Protein AF-A0ABD5VTT4-F1 (afdb_monomer)

Foldseek 3Di:
DQVQCVVQQCVPVVRNDDLCRSCVVVVHHSVVSVVVNVVVVVVVCCVVCVVVVVPD

Secondary structure (DSSP, 8-state):
-HHHHHHTTTTSSS-SS-HHHHHHHTTS-HHHHHHHHHHHHHHHHHHHHHTTTT--

Mean predicted aligned error: 5.48 Å

pLDDT: mean 86.48, std 10.62, range [54.69, 95.88]

Structure (mmCIF, N/CA/C/O backbone):
data_AF-A0ABD5VTT4-F1
#
_entry.id   AF-A0ABD5VTT4-F1
#
loop_
_atom_site.group_PDB
_atom_site.id
_atom_site.type_symbol
_atom_site.label_atom_id
_atom_site.label_alt_id
_atom_site.label_comp_id
_atom_site.label_asym_id
_atom_site.label_entity_id
_atom_site.label_seq_id
_atom_site.pdbx_PDB_ins_code
_atom_site.Cartn_x
_atom_site.Cartn_y
_atom_site.Cartn_z
_atom_site.occupancy
_atom_site.B_iso_or_equiv
_atom_site.auth_seq_id
_atom_site.auth_comp_id
_atom_site.auth_asym_id
_atom_site.auth_atom_id
_atom_site.pdbx_PDB_model_num
ATOM 1 N N . MET A 1 1 ? -5.638 -7.554 -2.599 1.00 79.94 1 MET A N 1
ATOM 2 C CA . MET A 1 1 ? -5.416 -6.192 -2.070 1.00 79.94 1 MET A CA 1
ATOM 3 C C . MET A 1 1 ? -5.075 -5.196 -3.169 1.00 79.94 1 MET A C 1
ATOM 5 O O . MET A 1 1 ? -5.860 -4.283 -3.322 1.00 79.94 1 MET A O 1
ATOM 9 N N . LEU A 1 2 ? -4.020 -5.367 -3.984 1.00 87.62 2 LEU A N 1
ATOM 10 C CA . LEU A 1 2 ? -3.729 -4.405 -5.071 1.00 87.62 2 LEU A CA 1
ATOM 11 C C . LEU A 1 2 ? -4.874 -4.234 -6.080 1.00 87.62 2 LEU A C 1
ATOM 13 O O . LEU A 1 2 ? -5.263 -3.109 -6.353 1.00 87.62 2 LEU A O 1
ATOM 17 N N . TRP A 1 3 ? -5.444 -5.335 -6.584 1.00 86.94 3 TRP A N 1
ATOM 18 C CA . TRP A 1 3 ? -6.606 -5.282 -7.483 1.00 86.94 3 TRP A CA 1
ATOM 19 C C . TRP A 1 3 ? -7.810 -4.582 -6.838 1.00 86.94 3 TRP A C 1
ATOM 21 O O . TRP A 1 3 ? -8.414 -3.708 -7.437 1.00 86.94 3 TRP A O 1
ATOM 31 N N . THR A 1 4 ? -8.110 -4.906 -5.578 1.00 88.00 4 THR A N 1
ATOM 32 C CA . THR A 1 4 ? -9.183 -4.263 -4.804 1.00 88.00 4 THR A CA 1
ATOM 33 C C . THR A 1 4 ? -8.954 -2.759 -4.645 1.00 88.00 4 THR A C 1
ATOM 35 O O . THR A 1 4 ? -9.879 -1.991 -4.848 1.00 88.00 4 THR A O 1
ATOM 38 N N . ALA A 1 5 ? -7.725 -2.333 -4.331 1.00 85.81 5 ALA A N 1
ATOM 39 C CA . ALA A 1 5 ? -7.371 -0.917 -4.230 1.00 85.81 5 ALA A CA 1
ATOM 40 C C . ALA A 1 5 ? -7.477 -0.202 -5.590 1.00 85.81 5 ALA A C 1
ATOM 42 O O . ALA A 1 5 ? -7.881 0.954 -5.666 1.00 85.81 5 ALA A O 1
ATOM 43 N N . TYR A 1 6 ? -7.131 -0.890 -6.678 1.00 87.06 6 TYR A N 1
ATOM 44 C CA . TYR A 1 6 ? -7.295 -0.361 -8.028 1.00 87.06 6 TYR A CA 1
ATOM 45 C C . TYR A 1 6 ? -8.771 -0.123 -8.370 1.00 87.06 6 TYR A C 1
ATOM 47 O O . TYR A 1 6 ? -9.141 0.998 -8.709 1.00 87.06 6 TYR A O 1
ATOM 55 N N . GLU A 1 7 ? -9.617 -1.137 -8.190 1.00 90.19 7 GLU A N 1
ATOM 56 C CA . GLU A 1 7 ? -11.057 -1.056 -8.470 1.00 90.19 7 GLU A CA 1
ATOM 57 C C . GLU A 1 7 ? -11.802 -0.092 -7.535 1.00 90.19 7 GLU A C 1
ATOM 59 O O . GLU A 1 7 ? -12.774 0.540 -7.944 1.00 90.19 7 GLU A O 1
ATOM 64 N N . SER A 1 8 ? -11.338 0.080 -6.293 1.00 86.12 8 SER A N 1
ATOM 65 C CA . SER A 1 8 ? -11.919 1.050 -5.361 1.00 86.12 8 SER A CA 1
ATOM 66 C C . SER A 1 8 ? -11.522 2.495 -5.670 1.00 86.12 8 SER A C 1
ATOM 68 O O . SER A 1 8 ? -11.905 3.402 -4.946 1.00 86.12 8 SER A O 1
ATOM 70 N N . GLY A 1 9 ? -10.739 2.772 -6.715 1.00 86.69 9 GLY A N 1
ATOM 71 C CA . GLY A 1 9 ? -10.324 4.142 -7.025 1.00 86.69 9 GLY A CA 1
ATOM 72 C C . GLY A 1 9 ? -9.380 4.746 -5.976 1.00 86.69 9 GLY A C 1
ATOM 73 O O . GLY A 1 9 ? -9.261 5.970 -5.884 1.00 86.69 9 GLY A O 1
ATOM 74 N N . TYR A 1 10 ? -8.675 3.906 -5.205 1.00 85.31 10 TYR A N 1
ATOM 75 C CA . TYR A 1 10 ? -7.630 4.327 -4.258 1.00 85.31 10 TYR A CA 1
ATOM 76 C C . TYR A 1 10 ? -6.545 5.184 -4.924 1.00 85.31 10 TYR A C 1
ATOM 78 O O . TYR A 1 10 ? -5.994 6.113 -4.329 1.00 85.31 10 TYR A O 1
ATOM 86 N N . PHE A 1 11 ? -6.229 4.852 -6.176 1.00 86.0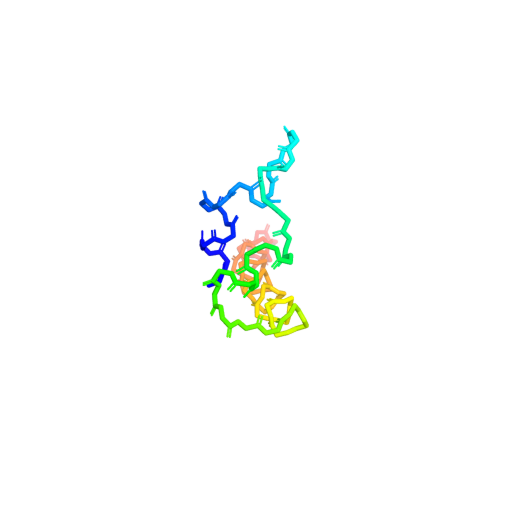0 11 PHE A N 1
ATOM 87 C CA . PHE A 1 11 ? -5.194 5.510 -6.967 1.00 86.00 11 PHE A CA 1
ATOM 88 C C . PHE A 1 11 ? -5.716 6.695 -7.800 1.00 86.00 11 PHE A C 1
ATOM 90 O O . PHE A 1 11 ? -4.922 7.350 -8.472 1.00 86.00 11 PHE A O 1
ATOM 97 N N . GLU A 1 12 ? -7.020 6.986 -7.779 1.00 87.06 12 GLU A N 1
ATOM 98 C CA . GLU A 1 12 ? -7.616 8.078 -8.559 1.00 87.06 12 GLU A CA 1
A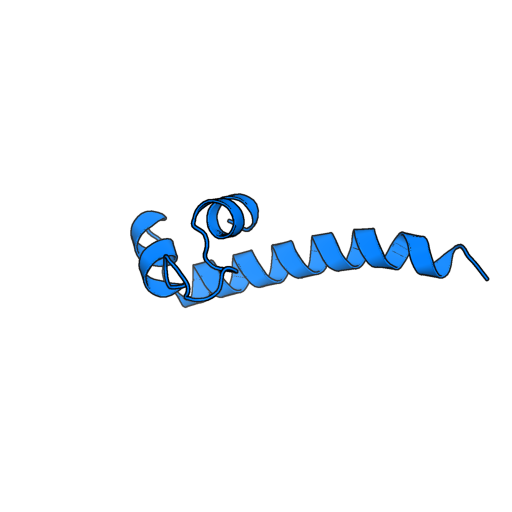TOM 99 C C . GLU A 1 12 ? -7.438 9.447 -7.885 1.00 87.06 12 GLU A C 1
ATOM 101 O O . GLU A 1 12 ? -7.185 9.549 -6.682 1.00 87.06 12 GLU A O 1
ATOM 106 N N . TRP A 1 13 ? -7.596 10.525 -8.660 1.00 74.31 13 TRP A N 1
ATOM 107 C CA . TRP A 1 13 ? -7.681 11.884 -8.129 1.00 74.31 13 TRP A CA 1
ATOM 108 C C . TRP A 1 13 ? -8.961 12.590 -8.618 1.00 74.31 13 TRP A C 1
ATOM 110 O O . TRP A 1 13 ? -9.178 12.640 -9.831 1.00 74.31 13 TRP A O 1
ATOM 120 N N . PRO A 1 14 ? -9.770 13.190 -7.717 1.00 79.12 14 PRO A N 1
ATOM 121 C CA . PRO A 1 14 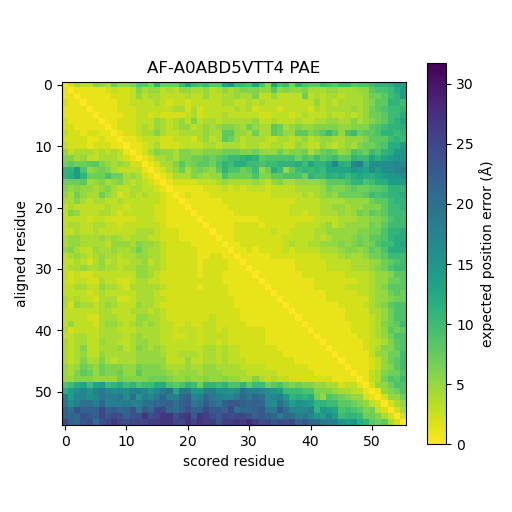? -9.707 13.033 -6.260 1.00 79.12 14 PRO A CA 1
ATOM 122 C C . PRO A 1 14 ? -9.962 11.569 -5.862 1.00 79.12 14 PRO A C 1
ATOM 124 O O . PRO A 1 14 ? -10.737 10.877 -6.518 1.00 79.12 14 PRO A O 1
ATOM 127 N N . ARG A 1 15 ? -9.288 11.084 -4.809 1.00 78.31 15 ARG A N 1
ATOM 128 C CA . ARG A 1 15 ? -9.422 9.687 -4.361 1.00 78.31 15 ARG A CA 1
ATOM 129 C C . ARG A 1 15 ? -10.870 9.415 -3.974 1.00 78.31 15 ARG A C 1
ATOM 131 O O . ARG A 1 15 ? -11.413 10.153 -3.154 1.00 78.31 15 ARG A O 1
ATOM 138 N N . ARG A 1 16 ? -11.469 8.359 -4.532 1.00 77.12 16 ARG A N 1
ATOM 139 C CA . ARG A 1 16 ? -12.823 7.933 -4.145 1.00 77.12 16 ARG A CA 1
ATOM 140 C C . ARG A 1 16 ? -12.844 7.260 -2.775 1.00 77.12 16 ARG A C 1
ATOM 142 O O . ARG A 1 16 ? -13.805 7.459 -2.044 1.00 77.12 16 ARG A O 1
ATOM 149 N N . TYR A 1 17 ? -11.781 6.529 -2.437 1.00 81.94 17 TYR A N 1
ATOM 150 C CA . TYR A 1 17 ? -11.618 5.857 -1.150 1.00 81.94 17 TYR A CA 1
ATOM 151 C C . TYR A 1 17 ? -10.166 5.959 -0.668 1.00 81.94 17 TYR A C 1
ATOM 153 O O . TYR A 1 17 ? -9.209 5.842 -1.440 1.00 81.94 17 TYR A O 1
ATOM 161 N N . SER A 1 18 ? -9.998 6.208 0.624 1.00 88.56 18 SER A N 1
ATOM 162 C CA . SER A 1 18 ? -8.721 6.219 1.329 1.00 88.56 18 SER A CA 1
ATOM 163 C C . SER A 1 18 ? -8.245 4.801 1.655 1.00 88.56 18 SER A C 1
ATOM 165 O O . SER A 1 18 ? -8.990 3.826 1.592 1.00 88.56 18 SER A O 1
ATOM 167 N N . GLY A 1 19 ? -6.971 4.672 2.030 1.00 86.31 19 GLY A N 1
ATOM 168 C CA . GLY A 1 19 ? -6.405 3.375 2.414 1.00 86.31 19 GLY A CA 1
ATOM 169 C C . GLY A 1 19 ? -6.985 2.843 3.719 1.00 86.31 19 GLY A C 1
ATOM 170 O O . GLY A 1 19 ? -6.985 1.637 3.936 1.00 86.31 19 GLY A O 1
ATOM 171 N N . GLU A 1 20 ? -7.483 3.738 4.569 1.00 89.69 20 GLU A N 1
ATOM 172 C CA . GLU A 1 20 ? -8.115 3.404 5.841 1.00 89.69 20 GLU A CA 1
ATOM 173 C C . GLU A 1 20 ? -9.520 2.840 5.608 1.00 89.69 20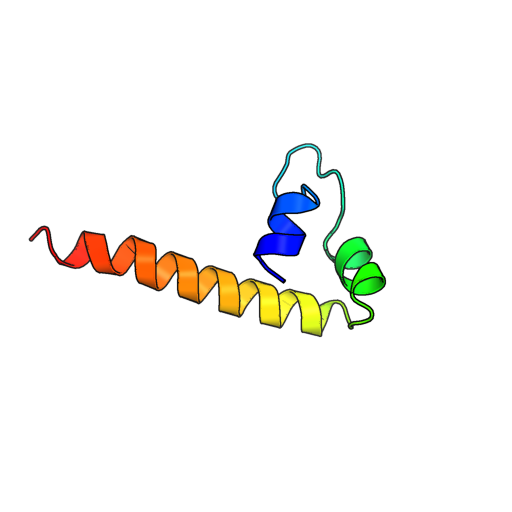 GLU A C 1
ATOM 175 O O . GLU A 1 20 ? -9.805 1.743 6.071 1.00 89.69 20 GLU A O 1
ATOM 180 N N . GLU A 1 21 ? -10.319 3.473 4.742 1.00 90.75 21 GLU A N 1
ATOM 181 C CA . GLU A 1 21 ? -11.638 2.957 4.334 1.00 90.75 21 GLU A CA 1
ATOM 182 C C . GLU A 1 21 ? -11.546 1.576 3.665 1.00 90.75 21 GLU A C 1
ATOM 184 O O . GLU A 1 21 ? -12.357 0.693 3.932 1.00 90.75 21 GLU A O 1
ATOM 18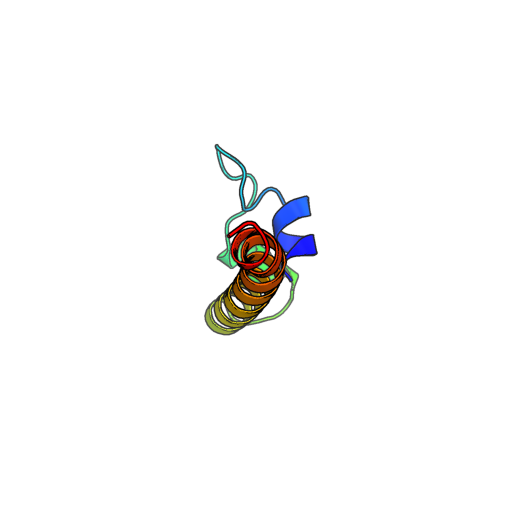9 N N . ILE A 1 22 ? -10.522 1.353 2.834 1.00 91.38 22 ILE A N 1
ATOM 190 C CA . ILE A 1 22 ? -10.300 0.049 2.191 1.00 91.38 22 ILE A CA 1
ATOM 191 C C . ILE A 1 22 ? -9.807 -0.993 3.204 1.00 91.38 22 ILE A C 1
ATOM 193 O O . ILE A 1 22 ? -10.150 -2.170 3.096 1.00 91.38 22 ILE A O 1
ATOM 197 N N . ALA A 1 23 ? -8.985 -0.598 4.181 1.00 92.31 23 ALA A N 1
ATOM 198 C CA . ALA A 1 23 ? -8.537 -1.504 5.236 1.00 92.31 23 ALA A CA 1
ATOM 199 C C . ALA A 1 23 ? -9.719 -1.970 6.100 1.00 92.31 23 ALA A C 1
ATOM 201 O O . ALA A 1 23 ? -9.844 -3.172 6.359 1.00 92.31 23 ALA A O 1
ATOM 202 N N . ASP A 1 24 ? -10.609 -1.039 6.447 1.00 93.19 24 ASP A N 1
ATOM 203 C CA . ASP A 1 24 ? -11.837 -1.305 7.193 1.00 93.19 24 ASP A CA 1
ATOM 204 C C . ASP A 1 24 ? -12.779 -2.239 6.418 1.00 93.19 24 ASP A C 1
ATOM 206 O O . ASP A 1 24 ? -13.256 -3.229 6.977 1.00 93.19 24 ASP A O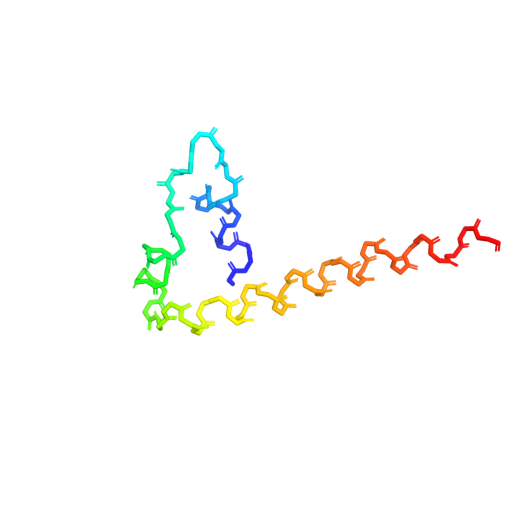 1
ATOM 210 N N . GLU A 1 25 ? -12.985 -2.002 5.117 1.00 91.56 25 GLU A N 1
ATOM 211 C CA . GLU A 1 25 ? -13.802 -2.873 4.256 1.00 91.56 25 GLU A CA 1
ATOM 212 C C . GLU A 1 25 ? -13.235 -4.300 4.162 1.00 91.56 25 GLU A C 1
ATOM 214 O O . GLU A 1 25 ? -13.971 -5.288 4.172 1.00 91.56 25 GLU A O 1
ATOM 219 N N . LEU A 1 26 ? -11.908 -4.423 4.114 1.00 89.81 26 LEU A N 1
ATOM 220 C CA . LEU A 1 26 ? -11.215 -5.709 4.067 1.00 89.81 26 LEU A CA 1
ATOM 221 C C . LEU A 1 26 ? -11.123 -6.404 5.437 1.00 89.81 26 LEU A C 1
ATOM 223 O O . LEU A 1 26 ? -10.623 -7.531 5.503 1.00 89.81 26 LEU A O 1
ATOM 227 N N . GLY A 1 27 ? -11.575 -5.763 6.521 1.00 93.69 27 GLY A N 1
ATOM 228 C CA . GLY A 1 27 ? -11.511 -6.306 7.879 1.00 93.69 27 GLY A CA 1
ATOM 229 C C . GLY A 1 27 ? -10.080 -6.490 8.394 1.00 93.69 27 GLY A C 1
ATOM 230 O O . GLY A 1 27 ? -9.814 -7.405 9.178 1.00 93.69 27 GLY A O 1
ATOM 231 N N . VAL A 1 28 ? -9.139 -5.661 7.932 1.00 94.38 28 VAL A N 1
ATOM 232 C CA . VAL A 1 28 ? -7.722 -5.712 8.321 1.00 94.38 28 VAL A CA 1
ATOM 233 C C . VAL A 1 28 ? -7.263 -4.375 8.885 1.00 94.38 28 VAL A C 1
ATOM 235 O O . VAL A 1 28 ? -7.823 -3.328 8.595 1.00 94.38 28 VAL A O 1
ATOM 238 N N . SER A 1 29 ? -6.182 -4.383 9.667 1.00 95.38 29 SER A N 1
ATOM 239 C CA . SER A 1 29 ? -5.595 -3.124 10.132 1.00 95.38 29 SER A CA 1
ATOM 240 C C . SER A 1 29 ? -4.995 -2.317 8.969 1.00 95.38 29 SER A C 1
ATOM 242 O O . SER A 1 29 ? -4.446 -2.894 8.024 1.00 95.38 29 SER A O 1
ATOM 244 N N . HIS A 1 30 ? -5.007 -0.985 9.067 1.00 91.56 30 HIS A N 1
ATOM 245 C CA . HIS A 1 30 ? -4.366 -0.108 8.080 1.00 91.56 30 HIS A CA 1
ATOM 246 C C . HIS A 1 30 ? -2.868 -0.436 7.830 1.00 91.56 30 HIS A C 1
ATOM 248 O O . HIS A 1 30 ? -2.455 -0.497 6.664 1.00 91.56 30 HIS A O 1
ATOM 254 N N . PRO A 1 31 ? -2.040 -0.749 8.856 1.00 95.38 31 PRO A N 1
ATOM 255 C CA . PRO A 1 31 ? -0.675 -1.240 8.643 1.00 95.38 31 PRO A CA 1
ATOM 256 C C . PRO A 1 31 ? -0.603 -2.559 7.859 1.00 95.38 31 PRO A C 1
ATOM 258 O O . PRO A 1 31 ? 0.274 -2.722 7.008 1.00 95.38 31 PRO A O 1
ATOM 261 N N . THR A 1 32 ? -1.527 -3.494 8.112 1.00 94.00 32 THR A N 1
ATOM 262 C CA . THR A 1 32 ? -1.625 -4.764 7.376 1.00 94.00 32 THR A CA 1
ATOM 263 C C . THR A 1 32 ? -1.951 -4.503 5.908 1.00 94.00 32 THR A C 1
ATOM 265 O O . THR A 1 32 ? -1.221 -4.974 5.033 1.00 94.00 32 THR A O 1
ATOM 268 N N . PHE A 1 33 ? -2.981 -3.698 5.628 1.00 94.12 33 PHE A N 1
ATOM 269 C CA . PHE A 1 33 ? -3.338 -3.289 4.268 1.00 94.12 33 PHE A CA 1
ATOM 270 C C . PHE A 1 33 ? -2.146 -2.655 3.540 1.00 94.12 33 PHE A C 1
ATOM 272 O O . PHE A 1 33 ? -1.768 -3.113 2.460 1.00 94.12 33 PHE A O 1
ATOM 279 N N . SER A 1 34 ? -1.485 -1.684 4.174 1.00 93.12 34 SER A N 1
ATOM 280 C CA . SER A 1 34 ? -0.319 -0.988 3.615 1.00 93.12 34 SER A CA 1
ATOM 281 C C . SER A 1 34 ? 0.836 -1.945 3.303 1.00 93.12 34 SER A C 1
ATOM 283 O O . SER A 1 34 ? 1.450 -1.862 2.237 1.00 93.12 34 SER A O 1
ATOM 285 N N . GLN A 1 35 ? 1.116 -2.907 4.191 1.00 95.88 35 GLN A N 1
ATOM 286 C CA . GLN A 1 35 ? 2.150 -3.918 3.962 1.00 95.88 35 GLN A CA 1
ATOM 287 C C . GLN A 1 35 ? 1.825 -4.801 2.748 1.00 95.88 35 GLN A C 1
ATOM 289 O O . GLN A 1 35 ? 2.696 -5.061 1.911 1.00 95.88 35 GLN A O 1
ATOM 294 N N . HIS A 1 36 ? 0.589 -5.288 2.646 1.00 94.50 36 HIS A N 1
ATOM 295 C CA . HIS A 1 36 ? 0.161 -6.123 1.526 1.00 94.50 36 HIS A CA 1
ATOM 296 C C . HIS A 1 36 ? 0.124 -5.350 0.209 1.00 94.50 36 HIS A C 1
ATOM 298 O O . HIS A 1 36 ? 0.522 -5.900 -0.821 1.00 94.50 36 HIS A O 1
ATOM 304 N N . LEU A 1 37 ? -0.313 -4.089 0.242 1.00 93.81 37 LEU A N 1
ATOM 305 C CA . LEU A 1 37 ? -0.304 -3.203 -0.913 1.00 93.81 37 LEU A CA 1
ATOM 306 C C . LEU A 1 37 ? 1.126 -3.018 -1.423 1.00 93.81 37 LEU A C 1
ATOM 308 O O . LEU A 1 37 ? 1.392 -3.299 -2.589 1.00 93.81 37 LEU A O 1
ATOM 312 N N . ARG A 1 38 ? 2.074 -2.703 -0.531 1.00 93.44 38 ARG A N 1
ATOM 313 C CA . ARG A 1 38 ? 3.484 -2.519 -0.896 1.00 93.44 38 ARG A CA 1
ATOM 314 C C . ARG A 1 38 ? 4.115 -3.771 -1.501 1.00 93.44 38 ARG A C 1
ATOM 316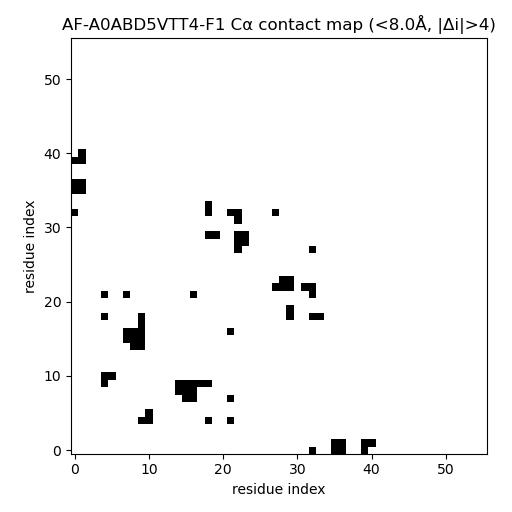 O O . ARG A 1 38 ? 4.842 -3.683 -2.486 1.00 93.44 38 ARG A O 1
ATOM 323 N N . LYS A 1 39 ? 3.834 -4.951 -0.938 1.00 95.88 39 LYS A N 1
ATOM 324 C CA . LYS A 1 39 ? 4.307 -6.232 -1.498 1.00 95.88 39 LYS A CA 1
ATOM 325 C C . LYS A 1 39 ? 3.756 -6.476 -2.903 1.00 95.88 39 LYS A C 1
ATOM 327 O O . LYS A 1 39 ? 4.471 -6.980 -3.765 1.00 95.88 39 LYS A O 1
ATOM 332 N N . ALA A 1 40 ? 2.490 -6.138 -3.127 1.00 93.62 40 ALA A N 1
ATOM 333 C CA . ALA A 1 40 ? 1.863 -6.305 -4.425 1.00 93.62 40 ALA A CA 1
ATOM 334 C C . ALA A 1 40 ? 2.399 -5.299 -5.461 1.00 93.62 40 ALA A C 1
ATOM 336 O O . ALA A 1 40 ? 2.702 -5.711 -6.577 1.00 93.62 40 ALA A O 1
ATOM 337 N N . GLU A 1 41 ? 2.605 -4.032 -5.082 1.00 92.94 41 GLU A N 1
ATOM 338 C CA . GLU A 1 41 ? 3.289 -3.026 -5.911 1.00 92.94 41 GLU A CA 1
ATOM 339 C C . GLU A 1 41 ? 4.695 -3.485 -6.306 1.00 92.94 41 GLU A C 1
ATOM 341 O O . GLU A 1 41 ? 5.040 -3.461 -7.482 1.00 92.94 41 GLU A O 1
ATOM 346 N N . LEU A 1 42 ? 5.488 -3.978 -5.345 1.00 95.44 42 LEU A N 1
ATOM 347 C CA . LEU A 1 42 ? 6.834 -4.496 -5.607 1.00 95.44 42 LEU A CA 1
ATOM 348 C C . LEU A 1 42 ? 6.824 -5.646 -6.616 1.00 95.44 42 LEU A C 1
ATOM 350 O O . LEU A 1 42 ? 7.685 -5.696 -7.487 1.00 95.44 42 LEU A O 1
ATOM 354 N N . LYS A 1 43 ? 5.846 -6.555 -6.530 1.00 94.31 43 LYS A N 1
ATOM 355 C CA . LYS A 1 43 ? 5.699 -7.641 -7.506 1.00 94.31 43 LYS A CA 1
ATOM 356 C C . LYS A 1 43 ? 5.384 -7.102 -8.902 1.00 94.31 43 LYS A C 1
ATOM 358 O O . LYS A 1 43 ? 5.960 -7.582 -9.872 1.00 94.31 43 LYS A O 1
ATOM 363 N N . VAL A 1 44 ? 4.496 -6.114 -9.008 1.00 92.69 44 VAL A N 1
ATOM 364 C CA . VAL A 1 44 ? 4.171 -5.479 -10.294 1.00 92.69 44 VAL A CA 1
ATOM 365 C C . VAL A 1 44 ? 5.380 -4.747 -10.864 1.00 92.69 44 VAL A C 1
ATOM 367 O O . VAL A 1 44 ? 5.698 -4.951 -12.029 1.00 92.69 44 VAL A O 1
ATOM 370 N N . PHE A 1 45 ? 6.095 -3.963 -10.057 1.00 93.94 45 PHE A N 1
ATOM 371 C CA . PHE A 1 45 ? 7.307 -3.273 -10.498 1.00 93.94 45 PHE A CA 1
ATOM 372 C C . PHE A 1 45 ? 8.407 -4.246 -10.897 1.00 93.94 45 PHE A C 1
ATOM 374 O O . PHE A 1 45 ? 9.031 -4.047 -11.927 1.00 93.94 45 PHE A O 1
ATOM 381 N N . SER A 1 46 ? 8.607 -5.325 -10.141 1.00 93.06 46 SER A N 1
ATOM 382 C CA . SER A 1 46 ? 9.570 -6.363 -10.508 1.00 93.06 46 SER A CA 1
ATOM 383 C C . SER A 1 46 ? 9.246 -6.969 -11.872 1.00 93.06 46 SER A C 1
ATOM 385 O O . SER A 1 46 ? 10.154 -7.133 -12.670 1.00 93.06 46 SER A O 1
ATOM 387 N N . LEU A 1 47 ? 7.976 -7.251 -12.171 1.00 92.44 47 LEU A N 1
ATOM 388 C CA . LEU A 1 47 ? 7.576 -7.768 -13.483 1.00 92.44 47 LEU A CA 1
ATOM 389 C C . LEU A 1 47 ? 7.704 -6.717 -14.589 1.00 92.44 47 LEU A C 1
ATOM 391 O O . LEU A 1 47 ? 8.147 -7.043 -15.684 1.00 92.44 47 LEU A O 1
ATOM 395 N N . LEU A 1 48 ? 7.315 -5.473 -14.300 1.00 92.88 48 LEU A N 1
ATOM 396 C CA . LEU A 1 48 ? 7.383 -4.375 -15.253 1.00 92.88 48 LEU A CA 1
ATOM 397 C C . LEU A 1 48 ? 8.836 -4.097 -15.638 1.00 92.88 48 LEU A C 1
ATOM 399 O O . LEU A 1 48 ? 9.134 -4.074 -16.822 1.00 92.88 48 LEU A O 1
ATOM 403 N N . PHE A 1 49 ? 9.727 -3.948 -14.653 1.00 91.12 49 PHE A N 1
ATOM 404 C CA . PHE A 1 49 ? 11.136 -3.594 -14.843 1.00 91.12 49 PHE A CA 1
ATOM 405 C C . PHE A 1 49 ? 12.047 -4.772 -15.207 1.00 91.12 49 PHE A C 1
ATOM 407 O O . PHE A 1 49 ? 13.046 -4.542 -15.877 1.00 91.12 49 PHE A O 1
ATOM 414 N N . ALA A 1 50 ? 11.685 -6.022 -14.895 1.00 86.00 50 ALA A N 1
ATOM 415 C CA . ALA A 1 50 ? 12.415 -7.191 -15.405 1.00 86.00 50 ALA A CA 1
ATOM 416 C C . ALA A 1 50 ? 12.397 -7.276 -16.943 1.00 86.00 50 ALA A C 1
ATOM 418 O O . ALA A 1 50 ? 13.300 -7.856 -17.535 1.00 86.00 50 ALA A O 1
ATOM 419 N N . GLY A 1 51 ? 11.385 -6.694 -17.598 1.00 69.88 51 GLY A N 1
ATOM 420 C CA . GLY A 1 51 ? 11.355 -6.558 -19.055 1.00 69.88 51 GLY A CA 1
ATOM 421 C C . GLY A 1 51 ? 12.281 -5.466 -19.601 1.00 69.88 51 GLY A C 1
ATOM 422 O O . GLY A 1 51 ? 12.697 -5.573 -20.744 1.00 69.88 51 GLY A O 1
ATOM 423 N N . PHE A 1 52 ? 12.634 -4.453 -18.799 1.00 60.53 52 PHE A N 1
ATOM 424 C CA . PHE A 1 52 ? 13.505 -3.344 -19.221 1.00 60.53 52 PHE A CA 1
ATOM 425 C C . PHE A 1 52 ? 15.003 -3.667 -19.092 1.00 60.53 52 PHE A C 1
ATOM 427 O O . PHE A 1 52 ? 15.809 -3.029 -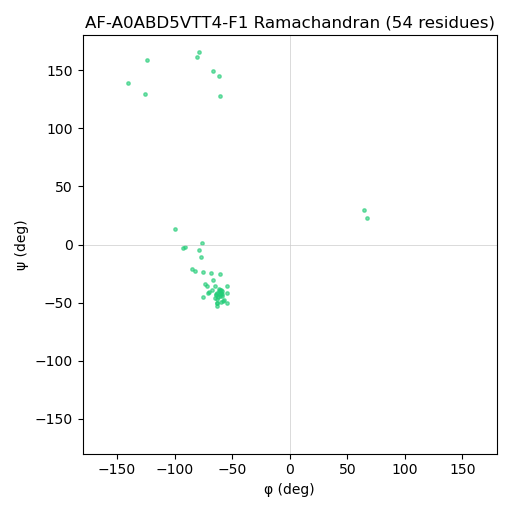19.755 1.00 60.53 52 PHE A O 1
ATOM 434 N N . GLU A 1 53 ? 15.388 -4.651 -18.272 1.00 59.72 53 GLU A N 1
ATOM 435 C CA . GLU A 1 53 ? 16.782 -5.130 -18.167 1.00 59.72 53 GLU A CA 1
ATOM 436 C C . GLU A 1 53 ? 17.196 -6.050 -19.336 1.00 59.72 53 GLU A C 1
ATOM 438 O O . GLU A 1 53 ? 18.371 -6.368 -19.481 1.00 59.72 53 GLU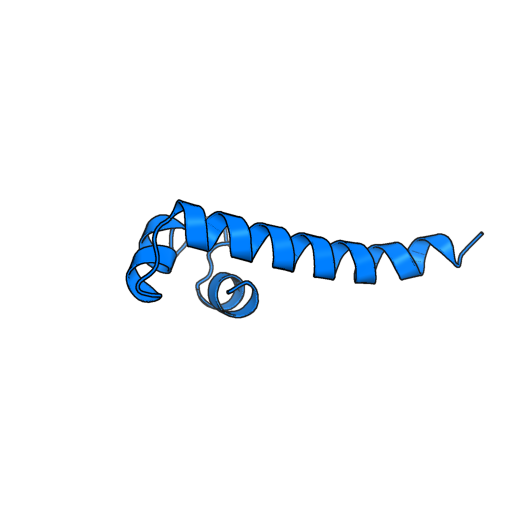 A O 1
ATOM 443 N N . MET A 1 54 ? 16.245 -6.484 -20.172 1.00 57.59 54 MET A N 1
ATOM 444 C CA . MET A 1 54 ? 16.478 -7.378 -21.319 1.00 57.59 54 MET A CA 1
ATOM 445 C C . MET A 1 54 ? 16.734 -6.632 -22.644 1.00 57.59 54 MET A C 1
ATOM 447 O O . MET A 1 54 ? 16.975 -7.285 -23.658 1.00 57.59 54 MET A O 1
ATOM 451 N N . ASP A 1 55 ? 16.667 -5.296 -22.635 1.00 56.03 55 ASP A N 1
ATOM 452 C CA . ASP A 1 55 ? 16.802 -4.426 -23.814 1.00 56.03 55 ASP A CA 1
ATOM 453 C C . ASP A 1 55 ? 18.214 -3.789 -23.960 1.00 56.03 55 ASP A C 1
ATOM 455 O O . ASP A 1 55 ? 18.380 -2.865 -24.761 1.00 56.03 55 ASP A O 1
ATOM 459 N N . GLU A 1 56 ? 19.234 -4.268 -23.224 1.00 54.69 56 GLU A N 1
ATOM 460 C CA . GLU A 1 56 ? 20.663 -3.891 -23.391 1.00 54.69 56 GLU A CA 1
ATOM 461 C C . GLU A 1 56 ? 21.483 -4.897 -24.219 1.00 54.69 56 GLU A C 1
ATOM 463 O O . GLU A 1 56 ? 21.399 -6.122 -23.962 1.00 54.69 56 GLU A O 1
#

Solvent-accessible surface area (backbone atoms only — not comparable to full-atom values): 3256 Å² total; per-residue (Å²): 100,52,68,57,39,56,77,51,27,46,82,42,86,81,55,74,35,54,70,56,60,52,11,58,76,69,74,44,54,50,70,56,44,51,53,50,34,50,55,44,51,50,53,51,48,51,60,60,50,61,60,62,72,71,76,118

Nearest PDB structures (foldseek):
  4mey-assembly1_F  TM=7.635E-01  e=1.744E+00  Escherichia coli K-12
  3vfz-assembly3_A  TM=6.916E-01  e=1.528E+00  Mycobacterium tuberculosis
  3vep-assembly4_H  TM=6.721E-01  e=2.594E+00  Mycobacterium tuberculosis
  4xln-assembly1_F  TM=6.467E-01  e=1.744E+00  Thermus aquaticus
  3vfz-assembly3_B  TM=7.328E-01  e=4.403E+00  Mycobacterium tuberculosis

Radius of gyration: 13.62 Å; Cα contacts (8 Å, |Δi|>4): 38; chains: 1; bounding box: 34×21×34 Å

Sequence (56 aa):
MLWTAYESGYFEWPRRYSGEEIADELGVSHPTFSQHLRKAELKVFSLLFAGFEMDE